Protein AF-A0A2M7CL94-F1 (afdb_monomer_lite)

Radius of gyration: 13.12 Å; chains: 1; bounding box: 28×25×30 Å

pLDDT: mean 96.12, std 1.91, range [87.31, 98.06]

Secondary structure (DSSP, 8-state):
-TTSTTHHHHHHHGGG---EEHHHHHHTT-HHHHHHTTPPEE-TBTTB--HHHHHHTT------

Structure (mmCIF, N/CA/C/O backbone):
data_AF-A0A2M7CL94-F1
#
_entry.id   AF-A0A2M7CL94-F1
#
loop_
_atom_site.group_PDB
_atom_site.id
_atom_site.type_symbol
_atom_site.label_atom_id
_atom_site.label_alt_id
_atom_site.label_comp_id
_atom_site.label_asym_id
_atom_site.label_entity_id
_atom_site.label_seq_id
_atom_site.pdbx_PDB_ins_code
_atom_site.Cartn_x
_atom_site.Cartn_y
_atom_site.Cartn_z
_atom_site.occupancy
_atom_site.B_iso_or_equiv
_atom_site.auth_seq_id
_atom_site.auth_comp_id
_atom_site.auth_asym_id
_atom_site.auth_atom_id
_atom_site.pdbx_PDB_model_num
ATOM 1 N N . ASP A 1 1 ? 8.644 -4.526 -14.290 1.00 87.31 1 ASP A N 1
ATOM 2 C CA . ASP A 1 1 ? 9.511 -5.453 -15.030 1.00 87.31 1 ASP A CA 1
ATOM 3 C C . ASP A 1 1 ? 8.732 -6.725 -15.360 1.00 87.31 1 ASP A C 1
ATOM 5 O O . ASP A 1 1 ? 8.396 -7.447 -14.422 1.00 87.31 1 ASP A O 1
ATOM 9 N N . PRO A 1 2 ? 8.389 -6.952 -16.639 1.00 91.62 2 PRO A N 1
ATOM 10 C CA . PRO A 1 2 ? 7.719 -8.167 -17.104 1.00 91.62 2 PRO A CA 1
ATOM 11 C C . PRO A 1 2 ? 8.480 -9.471 -16.827 1.00 91.62 2 PRO A C 1
ATOM 13 O O . PRO A 1 2 ? 7.841 -10.500 -16.609 1.00 91.62 2 PRO A O 1
ATOM 16 N N . GLU A 1 3 ? 9.815 -9.427 -16.752 1.00 96.19 3 GLU A N 1
ATOM 17 C CA . GLU A 1 3 ? 10.666 -10.607 -16.528 1.00 96.19 3 GLU A CA 1
ATOM 18 C C . GLU A 1 3 ? 10.739 -11.014 -15.048 1.00 96.19 3 GLU A C 1
ATOM 20 O O . GLU A 1 3 ? 11.211 -12.099 -14.691 1.00 96.19 3 GLU A O 1
ATOM 25 N N . ASN A 1 4 ? 10.234 -10.171 -14.142 1.00 96.12 4 ASN A N 1
ATOM 26 C CA . ASN A 1 4 ? 10.202 -10.495 -12.725 1.00 96.12 4 ASN A CA 1
ATOM 27 C C . ASN A 1 4 ? 9.267 -11.689 -12.466 1.00 96.12 4 ASN A C 1
ATOM 29 O O . ASN A 1 4 ? 8.089 -11.670 -12.823 1.00 96.12 4 ASN A O 1
ATOM 33 N N . LYS A 1 5 ? 9.757 -12.700 -11.735 1.00 96.50 5 LYS A N 1
ATOM 34 C CA . LYS A 1 5 ? 9.002 -13.925 -11.398 1.00 96.50 5 LYS A CA 1
ATOM 35 C C . LYS A 1 5 ? 7.624 -13.660 -10.767 1.00 96.50 5 LYS A C 1
ATOM 37 O O . LYS A 1 5 ? 6.729 -14.489 -10.901 1.00 96.50 5 LYS A O 1
ATOM 42 N N . ARG A 1 6 ? 7.443 -12.526 -10.079 1.00 94.44 6 ARG A N 1
ATOM 43 C CA . ARG A 1 6 ? 6.187 -12.127 -9.419 1.00 94.44 6 ARG A CA 1
ATOM 44 C C . ARG A 1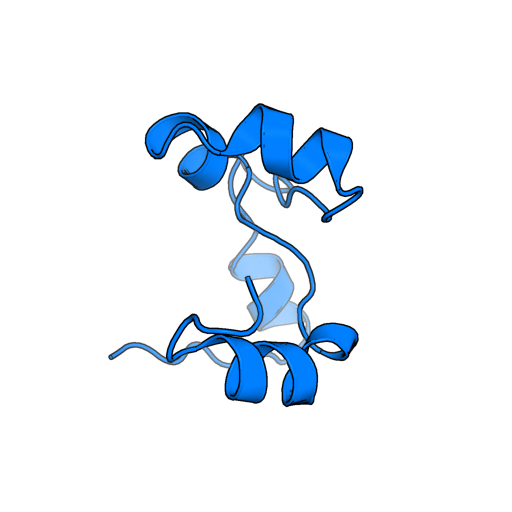 6 ? 5.297 -11.230 -10.286 1.00 94.44 6 ARG A C 1
ATOM 46 O O . ARG A 1 6 ? 4.163 -10.980 -9.891 1.00 94.44 6 ARG A O 1
ATOM 53 N N . HIS A 1 7 ? 5.757 -10.778 -11.455 1.00 95.50 7 HIS A N 1
ATOM 54 C CA . HIS A 1 7 ? 5.019 -9.846 -12.313 1.00 95.50 7 HIS A CA 1
ATOM 55 C C . HIS A 1 7 ? 3.654 -10.396 -12.732 1.00 95.50 7 HIS A C 1
ATOM 57 O O . HIS A 1 7 ? 2.648 -9.721 -12.543 1.00 95.50 7 HIS A O 1
ATOM 63 N N . ARG A 1 8 ? 3.606 -11.643 -13.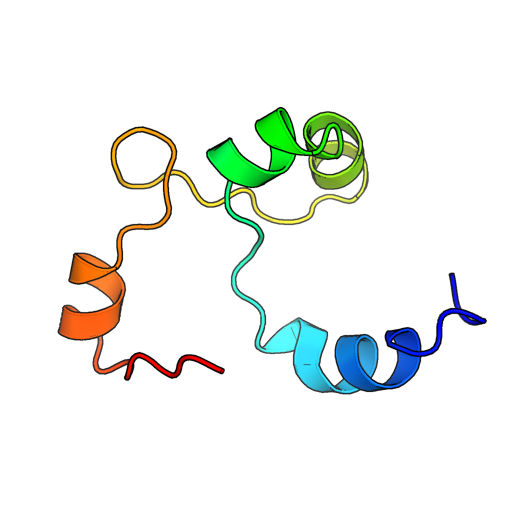224 1.00 96.81 8 ARG A N 1
ATOM 64 C CA . ARG A 1 8 ? 2.345 -12.288 -13.634 1.00 96.81 8 ARG A CA 1
ATOM 65 C C . ARG A 1 8 ? 1.332 -12.383 -12.492 1.00 96.81 8 ARG A C 1
ATOM 67 O O . ARG A 1 8 ? 0.161 -12.092 -12.699 1.00 96.81 8 ARG A O 1
ATOM 74 N N . LEU A 1 9 ? 1.788 -12.758 -11.295 1.00 95.56 9 LEU A N 1
ATOM 75 C CA . LEU A 1 9 ? 0.923 -12.844 -10.116 1.00 95.56 9 LEU A CA 1
ATOM 76 C C . LEU A 1 9 ? 0.419 -11.464 -9.694 1.00 95.56 9 LEU A C 1
ATOM 78 O O . LEU A 1 9 ? -0.767 -11.311 -9.438 1.00 95.56 9 LEU A O 1
ATOM 82 N N . TYR A 1 10 ? 1.298 -10.460 -9.672 1.00 94.19 10 TYR A N 1
ATOM 83 C CA . TYR A 1 10 ? 0.912 -9.088 -9.354 1.00 94.19 10 TYR A CA 1
ATOM 84 C C . TYR A 1 10 ? -0.109 -8.538 -10.357 1.00 94.19 10 TYR A C 1
ATOM 86 O O . TYR A 1 10 ? -1.144 -8.025 -9.946 1.00 94.19 10 TYR A O 1
ATOM 94 N N . ALA A 1 11 ? 0.127 -8.712 -11.660 1.00 95.38 11 ALA A N 1
ATOM 95 C CA . ALA A 1 11 ? -0.786 -8.263 -12.709 1.00 95.38 11 ALA A CA 1
ATOM 96 C C . ALA A 1 11 ? -2.190 -8.881 -12.578 1.00 95.38 11 ALA A C 1
ATOM 98 O O . ALA A 1 11 ? -3.177 -8.210 -12.866 1.00 95.38 11 ALA A O 1
ATOM 99 N N . ALA A 1 12 ? -2.283 -10.129 -12.103 1.00 97.25 12 AL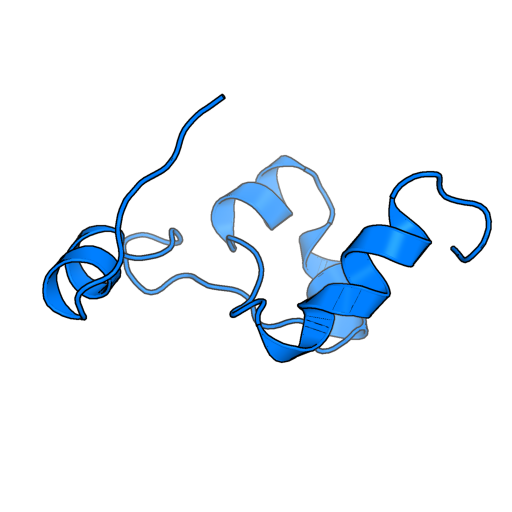A A N 1
ATOM 100 C CA . ALA A 1 12 ? -3.549 -10.830 -11.897 1.00 97.25 12 ALA A CA 1
ATOM 101 C C . ALA A 1 12 ? -4.370 -10.322 -10.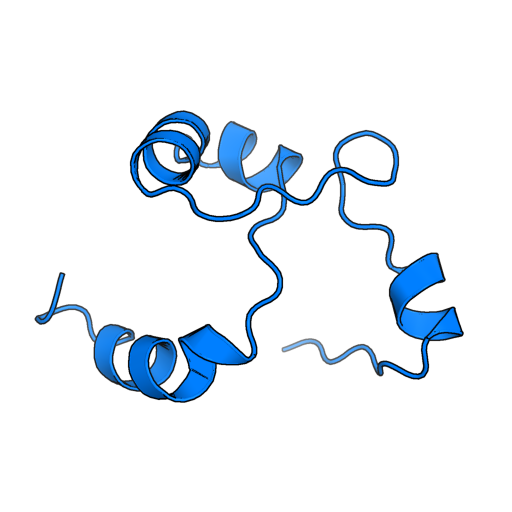698 1.00 97.25 12 ALA A C 1
ATOM 103 O O . ALA A 1 12 ? -5.557 -10.621 -10.621 1.00 97.25 12 ALA A O 1
ATOM 104 N N . VAL A 1 13 ? -3.756 -9.595 -9.757 1.00 96.19 13 VAL A N 1
ATOM 105 C CA . VAL A 1 13 ? -4.425 -9.125 -8.528 1.00 96.19 13 VAL A CA 1
ATOM 106 C C . VAL A 1 13 ? -4.309 -7.620 -8.311 1.00 96.19 13 VAL A C 1
ATOM 108 O O . VAL A 1 13 ? -4.733 -7.129 -7.269 1.00 96.19 13 VAL A O 1
ATOM 111 N N . GLN A 1 14 ? -3.718 -6.878 -9.249 1.00 94.31 14 GLN A N 1
ATOM 112 C CA . GLN A 1 14 ? -3.410 -5.455 -9.073 1.00 94.31 14 GLN A CA 1
ATOM 113 C C . GLN A 1 14 ? -4.647 -4.616 -8.719 1.00 94.31 14 GLN A C 1
ATOM 115 O O . GLN A 1 14 ? -4.548 -3.700 -7.911 1.00 94.31 14 GLN A O 1
ATOM 120 N N . ASP A 1 15 ? -5.822 -4.973 -9.245 1.00 95.50 15 ASP A N 1
ATOM 121 C CA . ASP A 1 15 ? -7.105 -4.317 -8.968 1.00 95.50 15 ASP A CA 1
ATOM 122 C C . ASP A 1 15 ? -7.644 -4.613 -7.557 1.00 95.50 15 ASP A C 1
ATOM 124 O O . ASP A 1 15 ? -8.570 -3.952 -7.088 1.00 95.50 15 ASP A O 1
ATOM 128 N N . LYS A 1 16 ? -7.074 -5.607 -6.869 1.00 95.50 16 LYS A N 1
ATOM 129 C CA . LYS A 1 16 ? -7.387 -5.978 -5.482 1.00 95.50 16 LYS A CA 1
ATOM 130 C C . LYS A 1 16 ? -6.372 -5.435 -4.475 1.00 95.50 16 LYS A C 1
ATOM 132 O O . LYS A 1 16 ? -6.590 -5.562 -3.271 1.00 95.50 16 LYS A O 1
ATOM 137 N N . VAL A 1 17 ? -5.265 -4.844 -4.928 1.00 94.75 17 VAL A N 1
ATOM 138 C CA . VAL A 1 17 ? -4.224 -4.292 -4.052 1.00 94.75 17 VAL A CA 1
ATOM 139 C C . VAL A 1 17 ? -4.597 -2.867 -3.656 1.00 94.75 17 VAL A C 1
ATOM 141 O O . VAL A 1 17 ? -4.652 -1.976 -4.494 1.00 94.75 17 VAL A O 1
ATOM 144 N N . SER A 1 18 ? -4.815 -2.624 -2.361 1.00 95.38 18 SER A N 1
ATOM 145 C CA . SER A 1 18 ? -5.186 -1.284 -1.876 1.00 95.38 18 SER A CA 1
ATOM 146 C C . SER A 1 18 ? -4.039 -0.267 -1.911 1.00 95.38 18 SER A C 1
ATOM 148 O O . SER A 1 18 ? -4.299 0.929 -1.868 1.00 95.38 18 SER A O 1
ATOM 150 N N . GLY A 1 19 ? -2.783 -0.722 -1.944 1.00 95.94 19 GLY A N 1
ATOM 151 C CA . GLY A 1 19 ? -1.597 0.134 -1.926 1.00 95.94 19 GLY A CA 1
ATOM 152 C C . GLY A 1 19 ? -0.407 -0.516 -1.225 1.00 95.94 19 GLY A C 1
ATOM 153 O O . GLY A 1 19 ? -0.435 -1.702 -0.888 1.00 95.94 19 GLY A O 1
ATOM 154 N N . VAL A 1 20 ? 0.639 0.273 -0.984 1.00 96.75 20 VAL A N 1
ATOM 155 C CA . VAL A 1 20 ? 1.845 -0.133 -0.249 1.00 96.75 20 VAL A CA 1
ATOM 156 C C . VAL A 1 20 ? 1.955 0.636 1.065 1.00 96.75 20 VAL A C 1
ATOM 158 O O . VAL A 1 20 ? 1.612 1.810 1.138 1.00 96.75 20 VAL A O 1
ATOM 161 N N . CYS A 1 21 ? 2.448 -0.011 2.121 1.00 97.88 21 CYS A N 1
ATOM 162 C CA . CYS A 1 21 ? 2.695 0.644 3.410 1.00 97.88 21 CYS A CA 1
ATOM 163 C C . CYS A 1 21 ? 3.710 1.789 3.252 1.00 97.88 21 CYS A C 1
ATOM 165 O O . CYS A 1 21 ? 4.842 1.547 2.825 1.00 97.88 21 CYS A O 1
ATOM 167 N N . ALA A 1 22 ? 3.335 3.013 3.634 1.00 97.94 22 ALA A N 1
ATOM 168 C CA . ALA A 1 22 ? 4.177 4.195 3.463 1.00 97.94 22 ALA A CA 1
ATOM 169 C C . ALA A 1 22 ? 5.471 4.125 4.285 1.00 97.94 22 ALA A C 1
ATOM 171 O O . ALA A 1 22 ? 6.547 4.446 3.776 1.00 97.94 22 ALA A O 1
ATOM 172 N N . TYR A 1 23 ? 5.392 3.665 5.538 1.00 97.88 23 TYR A N 1
ATOM 173 C CA . TYR A 1 23 ? 6.572 3.440 6.371 1.00 97.88 23 TYR A CA 1
ATOM 174 C C . TYR A 1 23 ? 7.533 2.428 5.733 1.00 97.88 23 TYR A C 1
ATOM 176 O O . TYR A 1 23 ? 8.720 2.717 5.579 1.00 97.88 23 TYR A O 1
ATOM 184 N N . CYS A 1 24 ? 7.027 1.266 5.302 1.00 97.94 24 CYS A N 1
ATOM 185 C CA . CYS A 1 24 ? 7.856 0.239 4.668 1.00 97.94 24 CYS A CA 1
ATOM 186 C C . CYS A 1 24 ? 8.465 0.744 3.358 1.00 97.94 24 CYS A C 1
ATOM 188 O O . CYS A 1 24 ? 9.634 0.491 3.094 1.00 97.94 24 CYS A O 1
ATOM 190 N N . ALA A 1 25 ? 7.710 1.498 2.556 1.00 97.94 25 ALA A N 1
ATOM 191 C CA . ALA A 1 25 ? 8.223 2.070 1.319 1.00 97.94 25 ALA A CA 1
ATOM 192 C C . ALA A 1 25 ? 9.422 3.001 1.568 1.00 97.94 25 ALA A C 1
ATOM 194 O O . ALA A 1 25 ? 10.389 2.960 0.809 1.00 97.94 25 ALA A O 1
ATOM 195 N N . LYS A 1 26 ? 9.408 3.787 2.656 1.00 97.44 26 LYS A N 1
ATOM 196 C CA . LYS A 1 26 ? 10.574 4.581 3.083 1.00 97.44 26 LYS A CA 1
ATOM 197 C C . LYS A 1 26 ? 11.722 3.693 3.553 1.00 97.44 26 LYS A C 1
ATOM 199 O O . LYS A 1 26 ? 12.845 3.881 3.101 1.00 97.44 26 LYS A O 1
ATOM 204 N N . ALA A 1 27 ? 11.440 2.711 4.410 1.00 98.00 27 ALA A N 1
ATOM 205 C CA . ALA A 1 27 ? 12.452 1.800 4.948 1.00 98.00 27 ALA A CA 1
ATOM 206 C C . ALA A 1 27 ? 13.179 0.996 3.855 1.00 98.00 27 ALA A C 1
ATOM 208 O O . ALA A 1 27 ? 14.377 0.753 3.965 1.00 98.00 27 ALA A O 1
ATOM 209 N N . PHE A 1 28 ? 12.472 0.621 2.785 1.00 97.56 28 PHE A N 1
ATOM 210 C CA . PHE A 1 28 ? 13.023 -0.127 1.653 1.00 97.56 28 PHE A CA 1
ATOM 211 C C . PHE A 1 28 ? 13.466 0.756 0.475 1.00 97.56 28 PHE A C 1
ATOM 213 O O . PHE A 1 28 ? 13.856 0.221 -0.559 1.00 97.56 28 PHE A O 1
ATOM 220 N N . GLY A 1 29 ? 13.413 2.087 0.601 1.00 97.94 29 GLY A N 1
ATOM 221 C CA . GLY A 1 29 ? 13.901 3.011 -0.431 1.00 97.94 29 GLY A CA 1
ATOM 222 C C . GLY A 1 29 ? 13.083 3.021 -1.729 1.00 97.94 29 GLY A C 1
ATOM 223 O O . GLY A 1 29 ? 13.625 3.333 -2.787 1.00 97.94 29 GLY A O 1
ATOM 224 N N . VAL A 1 30 ? 11.794 2.669 -1.659 1.00 97.75 30 VAL A N 1
ATOM 225 C CA . VAL A 1 30 ? 10.872 2.600 -2.813 1.00 97.75 30 VAL A CA 1
ATOM 226 C C . VAL A 1 30 ? 9.752 3.653 -2.774 1.00 97.75 30 VAL A C 1
ATOM 228 O O . VAL A 1 30 ? 8.815 3.602 -3.570 1.00 97.75 30 VAL A O 1
ATOM 231 N N . TYR A 1 31 ? 9.806 4.592 -1.824 1.00 97.69 31 TYR A N 1
ATOM 232 C CA . TYR A 1 31 ? 8.752 5.587 -1.597 1.00 97.69 31 TYR A CA 1
ATOM 233 C C . TYR A 1 31 ? 8.537 6.520 -2.798 1.00 97.69 31 TYR A C 1
ATOM 235 O O . TYR A 1 31 ? 7.406 6.699 -3.248 1.00 97.69 31 TYR A O 1
ATOM 243 N N . GLU A 1 32 ? 9.614 7.095 -3.332 1.00 98.06 32 GLU A N 1
ATOM 244 C CA . GL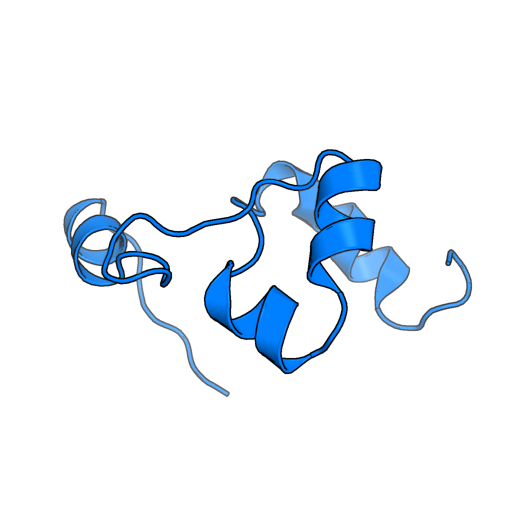U A 1 32 ? 9.542 8.044 -4.451 1.00 98.06 32 GLU A CA 1
ATOM 245 C C . GLU A 1 32 ? 9.090 7.354 -5.741 1.00 98.06 32 GLU A C 1
ATOM 247 O O . GLU A 1 32 ? 8.285 7.892 -6.495 1.00 98.06 32 GLU A O 1
ATOM 252 N N . GLN A 1 33 ? 9.536 6.117 -5.961 1.00 97.56 33 GLN A N 1
ATOM 253 C CA . GLN A 1 33 ? 9.140 5.295 -7.099 1.00 97.56 33 GLN A CA 1
ATOM 254 C C . GLN A 1 33 ? 7.653 4.934 -7.020 1.00 97.56 33 GLN A C 1
ATOM 256 O O . GLN A 1 33 ? 6.958 4.993 -8.032 1.00 97.56 33 GLN A O 1
ATOM 261 N N . ALA A 1 34 ? 7.143 4.601 -5.828 1.00 96.25 34 ALA A N 1
ATOM 262 C CA . ALA A 1 34 ? 5.718 4.357 -5.622 1.00 96.25 34 ALA A CA 1
ATOM 263 C C . ALA A 1 34 ? 4.878 5.609 -5.928 1.00 96.25 34 ALA A C 1
ATOM 265 O O . ALA A 1 34 ? 3.869 5.495 -6.623 1.00 96.25 34 ALA A O 1
ATOM 266 N N . GLN A 1 35 ? 5.324 6.799 -5.500 1.00 96.69 35 GLN A N 1
ATOM 267 C CA . GLN A 1 35 ? 4.668 8.063 -5.864 1.00 96.69 35 GLN A CA 1
ATOM 268 C C . GLN A 1 35 ? 4.706 8.324 -7.372 1.00 96.69 35 GLN A C 1
ATOM 270 O O . GLN A 1 35 ? 3.669 8.622 -7.959 1.00 96.69 35 GLN A O 1
ATOM 275 N N . ALA A 1 36 ? 5.868 8.174 -8.011 1.00 97.88 36 ALA A N 1
ATOM 276 C CA . ALA A 1 36 ? 6.030 8.404 -9.447 1.00 97.88 36 ALA A CA 1
ATOM 277 C C . ALA A 1 36 ? 5.148 7.476 -10.301 1.00 97.88 36 ALA A C 1
ATOM 279 O O . ALA A 1 36 ? 4.701 7.857 -11.381 1.00 97.88 36 ALA A O 1
ATOM 280 N N . LEU A 1 37 ? 4.875 6.266 -9.806 1.00 95.50 37 LEU A N 1
ATOM 281 C CA . LEU A 1 37 ? 3.998 5.282 -10.442 1.00 95.50 37 LEU A CA 1
ATOM 282 C C . LEU A 1 37 ? 2.521 5.412 -10.029 1.00 95.50 37 LEU A C 1
ATOM 284 O O . LEU A 1 37 ? 1.713 4.583 -10.441 1.00 95.50 37 LEU A O 1
ATOM 288 N N . ASN A 1 38 ? 2.153 6.428 -9.240 1.00 95.44 38 ASN A N 1
ATOM 289 C CA . ASN A 1 38 ? 0.806 6.627 -8.690 1.00 95.44 38 ASN A CA 1
ATOM 290 C C . ASN A 1 38 ? 0.271 5.415 -7.902 1.00 95.44 38 ASN A C 1
ATOM 292 O O . ASN A 1 38 ? -0.932 5.157 -7.873 1.00 95.44 38 ASN A O 1
ATOM 296 N N . ILE A 1 39 ? 1.159 4.662 -7.249 1.00 96.00 39 ILE A N 1
ATOM 297 C CA . ILE A 1 39 ? 0.768 3.569 -6.359 1.00 96.00 39 ILE A CA 1
ATOM 298 C C . ILE A 1 39 ? 0.323 4.184 -5.024 1.00 96.00 39 ILE A C 1
ATOM 300 O O . ILE A 1 39 ? 1.099 4.935 -4.426 1.00 96.00 39 ILE A O 1
ATOM 304 N N . PRO A 1 40 ? -0.881 3.863 -4.512 1.00 97.12 40 PRO A N 1
ATOM 305 C CA . PRO A 1 40 ? -1.343 4.401 -3.239 1.00 97.12 40 PRO A CA 1
ATOM 306 C C . PRO A 1 40 ? -0.390 4.057 -2.089 1.00 97.12 40 PRO A C 1
ATOM 308 O O . PRO A 1 40 ? -0.036 2.893 -1.881 1.00 97.12 40 PRO A O 1
ATOM 311 N N . LEU A 1 41 ? 0.006 5.077 -1.330 1.00 97.75 41 LEU A N 1
ATOM 312 C CA . LEU A 1 41 ? 0.771 4.941 -0.095 1.00 97.75 41 LEU A CA 1
ATOM 313 C C . LEU A 1 41 ? -0.204 4.923 1.083 1.00 97.75 41 LEU A C 1
ATOM 315 O O . LEU A 1 41 ? -0.934 5.883 1.298 1.00 97.75 41 LEU A O 1
ATOM 319 N N . LEU A 1 42 ? -0.221 3.822 1.827 1.00 97.81 42 LEU A N 1
ATOM 320 C CA . LEU A 1 42 ? -1.116 3.592 2.957 1.00 97.81 42 LEU A CA 1
ATOM 321 C C . LEU A 1 42 ? -0.431 4.005 4.262 1.00 97.81 42 LEU A C 1
ATOM 323 O O . LEU A 1 42 ? 0.608 3.437 4.626 1.00 97.81 42 LEU A O 1
ATOM 327 N N . ASP A 1 43 ? -1.009 4.981 4.953 1.00 97.44 43 ASP A N 1
ATOM 328 C CA . ASP A 1 43 ? -0.413 5.638 6.117 1.00 97.44 43 ASP A CA 1
ATOM 329 C C . ASP A 1 43 ? -1.432 6.030 7.204 1.00 97.44 43 ASP A C 1
ATOM 331 O O . ASP A 1 43 ? -1.134 6.873 8.053 1.00 97.44 43 ASP A O 1
ATOM 335 N N . GLU A 1 44 ? -2.610 5.392 7.221 1.00 96.25 44 GLU A N 1
ATOM 336 C CA . GLU A 1 44 ? -3.774 5.829 8.005 1.00 96.25 44 GLU A CA 1
ATOM 337 C C . GLU A 1 44 ? -3.577 5.786 9.535 1.00 96.25 44 GLU A C 1
ATOM 339 O O . GLU A 1 44 ? -4.412 6.303 10.278 1.00 96.25 44 GLU A O 1
ATOM 344 N N . TYR A 1 45 ? -2.511 5.153 10.031 1.00 95.56 45 TYR A N 1
ATOM 345 C CA . TYR A 1 45 ? -2.170 5.087 11.450 1.00 95.56 45 TYR A CA 1
ATOM 346 C C . TYR A 1 45 ? -0.656 5.174 11.665 1.00 95.56 45 TYR A C 1
ATOM 348 O O . TYR A 1 45 ? 0.072 4.243 11.340 1.00 95.56 45 TYR A O 1
ATOM 356 N N . GLU A 1 46 ? -0.165 6.287 12.221 1.00 93.94 46 GLU A N 1
ATOM 357 C CA . GLU A 1 46 ? 1.264 6.487 12.537 1.00 93.94 46 GLU A CA 1
ATOM 358 C C . GLU A 1 46 ? 2.222 6.158 11.369 1.00 93.94 46 GLU A C 1
ATOM 360 O O . GLU A 1 46 ? 3.315 5.634 11.567 1.00 93.94 46 GLU A O 1
ATOM 365 N N . LYS A 1 47 ? 1.836 6.499 10.129 1.00 93.75 47 LYS A N 1
ATOM 366 C CA . LYS A 1 47 ? 2.565 6.186 8.878 1.00 93.75 47 LYS A CA 1
ATOM 367 C C . LYS A 1 47 ? 2.493 4.715 8.433 1.00 93.75 47 LYS A C 1
ATOM 369 O O . LYS A 1 47 ? 3.161 4.334 7.469 1.00 93.75 47 LYS A O 1
ATOM 374 N N . HIS A 1 48 ? 1.665 3.909 9.089 1.00 96.38 48 HIS A N 1
ATOM 375 C CA . HIS A 1 48 ? 1.364 2.521 8.755 1.00 96.38 48 HIS A CA 1
ATOM 376 C C . HIS A 1 48 ? -0.096 2.344 8.311 1.00 96.38 48 HIS A C 1
ATOM 378 O O . HIS A 1 48 ? -0.966 3.124 8.703 1.00 96.38 48 HIS A O 1
ATOM 384 N N . PRO A 1 49 ? -0.400 1.273 7.555 1.00 96.50 49 PRO A N 1
ATOM 385 C CA . PRO A 1 49 ? -1.769 0.871 7.303 1.00 96.50 49 PRO A CA 1
ATOM 386 C C . PRO A 1 49 ? -2.490 0.510 8.600 1.00 96.50 49 PRO A C 1
ATOM 388 O O . PRO A 1 49 ? -1.998 -0.298 9.392 1.00 96.50 49 PRO A O 1
ATOM 391 N N . SER A 1 50 ? -3.696 1.038 8.795 1.00 96.38 50 SER A N 1
ATOM 392 C CA . SER A 1 50 ? -4.498 0.687 9.972 1.00 96.38 50 SER A CA 1
ATOM 393 C C . SER A 1 50 ? -5.063 -0.735 9.862 1.00 96.38 50 SER A C 1
ATOM 395 O O . SER A 1 50 ? -6.120 -0.957 9.264 1.00 96.38 50 SER A O 1
ATOM 397 N N . LEU A 1 51 ? -4.393 -1.714 10.483 1.00 94.88 51 LEU A N 1
ATOM 398 C CA . LEU A 1 51 ? -4.902 -3.090 10.587 1.00 94.88 51 LEU A CA 1
ATOM 399 C C . LEU A 1 51 ? -6.250 -3.143 11.310 1.00 94.88 51 LEU A C 1
ATOM 401 O O . LEU A 1 51 ? -7.132 -3.894 10.901 1.00 94.88 51 LEU A O 1
ATOM 405 N N . ARG A 1 52 ? -6.444 -2.295 12.330 1.00 96.12 52 ARG A N 1
ATOM 406 C CA . ARG A 1 52 ? -7.722 -2.172 13.040 1.00 96.12 52 ARG A CA 1
ATOM 407 C C . ARG A 1 52 ? -8.859 -1.837 12.078 1.00 96.12 52 ARG A C 1
ATOM 409 O O . ARG A 1 52 ? -9.879 -2.514 12.107 1.00 96.12 52 ARG A O 1
ATOM 416 N N . ASN A 1 53 ? -8.678 -0.839 11.210 1.00 96.06 53 ASN A N 1
ATOM 417 C CA . ASN A 1 53 ? -9.707 -0.462 10.239 1.00 96.06 53 ASN A CA 1
ATOM 418 C C . ASN A 1 53 ? -9.995 -1.605 9.259 1.00 96.06 53 ASN A C 1
ATOM 420 O O . ASN A 1 53 ? -11.152 -1.850 8.938 1.00 96.06 53 ASN A O 1
ATOM 424 N N . ARG A 1 54 ? -8.969 -2.343 8.811 1.00 95.88 54 ARG A N 1
ATOM 425 C CA . ARG A 1 54 ? -9.161 -3.513 7.937 1.00 95.88 54 ARG A CA 1
ATOM 426 C C . ARG A 1 54 ? -9.970 -4.609 8.634 1.00 95.88 54 ARG A C 1
ATOM 428 O O . ARG A 1 54 ? -10.940 -5.086 8.057 1.00 95.88 54 ARG A O 1
ATOM 435 N N . VAL A 1 55 ? -9.637 -4.953 9.876 1.00 97.50 55 VAL A N 1
ATOM 436 C CA . VAL A 1 55 ? -10.390 -5.954 10.651 1.00 97.50 55 VAL A CA 1
ATOM 437 C C . VAL A 1 55 ? -11.835 -5.503 10.881 1.00 97.50 55 VAL A C 1
ATOM 439 O O . VAL A 1 55 ? -12.755 -6.272 10.625 1.00 97.50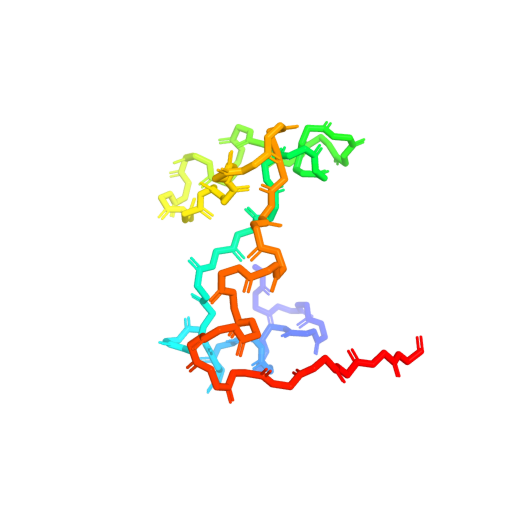 55 VAL A O 1
ATOM 442 N N . SER A 1 56 ? -12.058 -4.243 11.270 1.00 97.88 56 SER A N 1
ATOM 443 C CA . SER A 1 56 ? -13.412 -3.683 11.417 1.00 97.88 56 SER A CA 1
ATOM 444 C C . SER A 1 56 ? -14.213 -3.691 10.109 1.00 97.88 56 SER A C 1
ATOM 446 O O . SER A 1 56 ? -15.435 -3.779 10.146 1.00 97.88 56 SER A O 1
ATOM 448 N N . ASN A 1 57 ? -13.534 -3.643 8.960 1.00 96.88 57 ASN A N 1
ATOM 449 C CA . ASN A 1 57 ? -14.139 -3.743 7.631 1.00 96.88 57 ASN A CA 1
ATOM 450 C C . ASN A 1 57 ? -14.316 -5.199 7.149 1.00 96.88 57 ASN A C 1
ATOM 452 O O . ASN A 1 57 ? -14.616 -5.414 5.976 1.00 96.88 57 ASN A O 1
ATOM 456 N N . GLY A 1 58 ? -14.115 -6.197 8.016 1.00 97.94 58 GLY A N 1
ATOM 457 C CA . GLY A 1 58 ? -14.352 -7.613 7.718 1.00 97.94 58 GLY A CA 1
ATOM 458 C C . GLY A 1 58 ? -13.196 -8.345 7.030 1.00 97.94 58 GLY A C 1
ATOM 459 O O . GLY A 1 58 ? -13.380 -9.474 6.581 1.00 97.94 58 GLY A O 1
ATOM 460 N N . TYR A 1 59 ? -12.007 -7.742 6.940 1.00 97.19 59 TYR A N 1
ATOM 461 C CA . TYR A 1 59 ? -10.827 -8.419 6.396 1.00 97.19 59 TYR A CA 1
ATOM 462 C C . TYR A 1 59 ? -10.184 -9.353 7.430 1.00 97.19 59 TYR A C 1
ATOM 464 O O . TYR A 1 59 ? -10.164 -9.061 8.626 1.00 97.19 59 TYR A O 1
ATOM 472 N N . GLN A 1 60 ? -9.581 -10.443 6.949 1.00 97.69 60 GLN A N 1
ATOM 473 C CA . GLN A 1 60 ? -8.819 -11.391 7.763 1.00 97.69 60 GLN A CA 1
ATOM 474 C C . GLN A 1 60 ? -7.309 -11.205 7.568 1.00 97.69 60 GLN A C 1
ATOM 476 O O . GLN A 1 60 ? -6.833 -10.992 6.453 1.00 97.69 60 GLN A O 1
ATOM 481 N N . VAL A 1 61 ? -6.548 -11.321 8.658 1.00 95.38 61 VAL A N 1
ATOM 482 C CA . VAL A 1 61 ? -5.080 -11.328 8.619 1.00 95.38 61 VAL A CA 1
ATOM 483 C C . VAL A 1 61 ? -4.586 -12.721 8.227 1.00 95.38 61 VAL A C 1
ATOM 485 O O . VAL A 1 61 ? -4.979 -13.714 8.837 1.00 95.38 61 VAL A O 1
ATOM 488 N N . ILE A 1 62 ? -3.703 -12.782 7.229 1.00 95.56 62 ILE A N 1
ATOM 489 C CA . ILE A 1 62 ? -3.011 -13.999 6.792 1.00 95.56 62 ILE A CA 1
ATOM 490 C C . ILE A 1 62 ? -1.504 -13.715 6.829 1.00 95.56 62 ILE A C 1
ATOM 492 O O . ILE A 1 62 ? -1.060 -12.694 6.302 1.00 95.56 62 ILE A O 1
ATOM 496 N N . THR A 1 63 ? -0.725 -14.594 7.461 1.00 93.44 63 THR A N 1
ATOM 497 C CA . THR A 1 63 ? 0.736 -14.470 7.625 1.00 93.44 63 THR A CA 1
ATOM 498 C C . THR A 1 63 ? 1.424 -15.757 7.164 1.00 93.44 63 THR A C 1
ATOM 500 O O . THR A 1 63 ? 0.851 -16.830 7.355 1.00 93.44 63 THR A O 1
ATOM 503 N N . PHE A 1 64 ? 2.634 -15.664 6.601 1.00 90.12 64 PHE A N 1
ATOM 504 C CA . PHE A 1 64 ? 3.395 -16.786 6.028 1.00 90.12 64 PHE A CA 1
ATOM 505 C C . PHE A 1 64 ? 4.848 -16.778 6.495 1.00 90.12 64 PHE A C 1
ATOM 507 O O . PHE A 1 64 ? 5.353 -15.665 6.770 1.00 90.12 64 PHE A O 1
#

Sequence (64 aa):
DPENKRHRLYAAVQDKVSGVCAYCAKAFGVYEQAQALNIPLLDEYEKHPSLRNRVSNGYQVITF

Foldseek 3Di:
DCPDPCPVVCVVCVVVDQFDQQVVCVVVVNNVVCVVVVTDHAQPDPSGHDPVVCVVVVDDDDDD